Protein AF-A0A8T4ZGH0-F1 (afdb_monomer)

Sequence (63 aa):
MGGIIEGRVLEVFEAIRGRRSVRSFLDRDVSQSQLERIIECGILAPSAGNIQPWEFIIIRSPE

Radius of gyration: 15.13 Å; Cα contacts (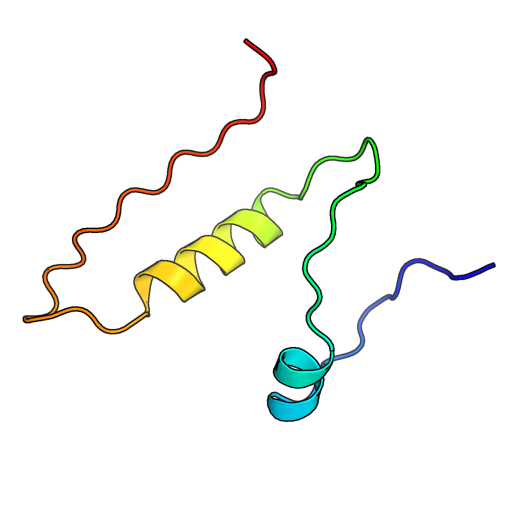8 Å, |Δi|>4): 8; chains: 1; bounding box: 40×30×31 Å

Structure (mmCIF, N/CA/C/O backbone):
data_AF-A0A8T4ZGH0-F1
#
_entry.id   AF-A0A8T4ZGH0-F1
#
loop_
_atom_site.group_PDB
_atom_site.id
_atom_site.type_symbol
_atom_site.label_atom_id
_atom_site.label_alt_id
_atom_site.label_comp_id
_atom_site.label_asym_id
_atom_site.label_entity_id
_atom_site.label_seq_id
_atom_site.pdbx_PDB_ins_code
_atom_site.Cartn_x
_atom_site.Cartn_y
_atom_site.Cartn_z
_atom_site.occupancy
_atom_site.B_iso_or_equiv
_atom_site.auth_seq_id
_atom_site.auth_comp_id
_atom_site.auth_asym_id
_atom_site.auth_atom_id
_atom_site.pdbx_PDB_model_num
ATOM 1 N N . MET A 1 1 ? -25.346 -10.614 6.663 1.00 36.00 1 MET A N 1
ATOM 2 C CA . MET A 1 1 ? -24.797 -11.959 6.400 1.00 36.00 1 MET A CA 1
ATOM 3 C C . MET A 1 1 ? -23.865 -11.837 5.202 1.00 36.00 1 MET A C 1
ATOM 5 O O . MET A 1 1 ? -24.324 -11.752 4.076 1.00 36.00 1 MET A O 1
ATOM 9 N N . GLY A 1 2 ? -22.579 -11.649 5.462 1.00 33.84 2 GLY A N 1
ATOM 10 C CA . GLY A 1 2 ? -21.564 -11.347 4.454 1.00 33.84 2 GLY A CA 1
ATOM 11 C C . GLY A 1 2 ? -20.233 -11.446 5.166 1.00 33.84 2 GLY A C 1
ATOM 12 O O . GLY A 1 2 ? -19.733 -10.453 5.684 1.00 33.84 2 GLY A O 1
ATOM 13 N N . GLY A 1 3 ? -19.819 -12.695 5.370 1.00 34.66 3 GLY A N 1
ATOM 14 C CA . GLY A 1 3 ? -18.678 -13.054 6.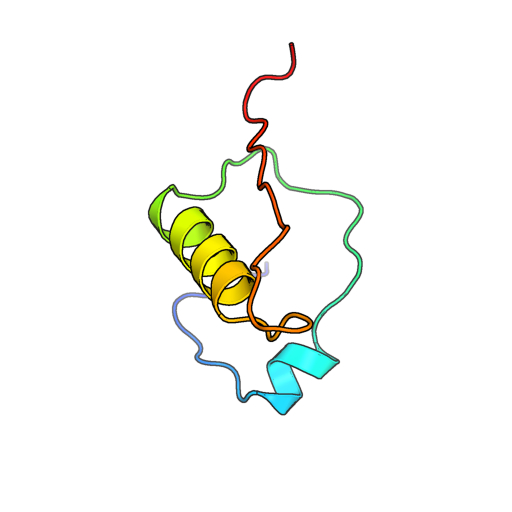186 1.00 34.66 3 GLY A CA 1
ATOM 15 C C . GLY A 1 3 ? -17.398 -12.409 5.682 1.00 34.66 3 GLY A C 1
ATOM 16 O O . GLY A 1 3 ? -17.229 -12.121 4.498 1.00 34.66 3 GLY A O 1
ATOM 17 N N . ILE A 1 4 ? -16.514 -12.199 6.646 1.00 41.84 4 ILE A N 1
ATOM 18 C CA . ILE A 1 4 ? -15.085 -11.981 6.481 1.00 41.84 4 ILE A CA 1
ATOM 19 C C . ILE A 1 4 ? -14.605 -12.945 5.390 1.00 41.84 4 ILE A C 1
ATOM 21 O O . ILE A 1 4 ? -14.723 -14.158 5.551 1.00 41.84 4 ILE A O 1
ATOM 25 N N . ILE A 1 5 ? -14.148 -12.417 4.256 1.00 51.06 5 ILE A N 1
ATOM 26 C CA . ILE A 1 5 ? -13.629 -13.256 3.177 1.00 51.06 5 ILE A CA 1
ATOM 27 C C . ILE A 1 5 ? -12.240 -13.720 3.602 1.00 51.06 5 ILE A C 1
ATOM 29 O O . ILE A 1 5 ? -11.249 -13.006 3.451 1.00 51.06 5 ILE A O 1
ATOM 33 N N . GLU A 1 6 ? -12.187 -14.916 4.173 1.00 52.41 6 GLU A N 1
ATOM 34 C CA . GLU A 1 6 ? -10.990 -15.741 4.151 1.00 52.41 6 GLU A CA 1
ATOM 35 C C . GLU A 1 6 ? -10.552 -15.949 2.692 1.00 52.41 6 GLU A C 1
ATOM 37 O O . GLU A 1 6 ? -11.299 -16.453 1.854 1.00 52.41 6 GLU A O 1
ATOM 42 N N . GLY A 1 7 ? -9.320 -15.538 2.394 1.00 60.53 7 GLY A N 1
ATOM 43 C CA . GLY A 1 7 ? -8.422 -16.300 1.528 1.00 60.53 7 GLY A CA 1
ATOM 44 C C . GLY A 1 7 ? -8.755 -16.467 0.043 1.00 60.53 7 GLY A C 1
ATOM 45 O O . GLY A 1 7 ? -8.203 -17.379 -0.565 1.00 60.53 7 GLY A O 1
ATOM 46 N N . ARG A 1 8 ? -9.584 -15.628 -0.592 1.00 72.06 8 ARG A N 1
ATOM 47 C CA . ARG A 1 8 ? -9.685 -15.649 -2.064 1.00 72.06 8 ARG A CA 1
ATOM 48 C C . ARG A 1 8 ? -8.587 -14.792 -2.695 1.00 72.06 8 ARG A C 1
ATOM 50 O O . ARG A 1 8 ? -8.589 -13.572 -2.545 1.00 72.06 8 ARG A O 1
ATOM 57 N N . VAL A 1 9 ? -7.689 -15.422 -3.452 1.00 75.38 9 VAL A N 1
ATOM 58 C CA . VAL A 1 9 ? -6.806 -14.710 -4.388 1.00 75.38 9 VAL A CA 1
ATOM 59 C C . VAL A 1 9 ? -7.670 -14.164 -5.526 1.00 75.38 9 VAL A C 1
ATOM 61 O O . VAL A 1 9 ? -8.418 -14.912 -6.155 1.00 75.38 9 VAL A O 1
ATOM 64 N N . LEU A 1 10 ? -7.611 -12.850 -5.745 1.00 86.88 10 LEU A N 1
ATOM 65 C CA . LEU A 1 10 ? -8.270 -12.197 -6.873 1.00 86.88 10 LEU A CA 1
ATOM 66 C C . LEU A 1 10 ? -7.307 -12.135 -8.054 1.00 86.88 10 LEU A C 1
ATOM 68 O O . LEU A 1 10 ? -6.141 -11.777 -7.887 1.00 86.88 10 LEU A O 1
ATOM 72 N N . GLU A 1 11 ? -7.824 -12.397 -9.249 1.00 94.81 11 GLU A N 1
ATOM 73 C CA . GLU A 1 11 ? -7.098 -12.107 -10.482 1.00 94.81 11 GLU A CA 1
ATOM 74 C C . GLU A 1 11 ? -6.889 -10.595 -10.629 1.00 94.81 11 GLU A C 1
ATOM 76 O O . GLU A 1 11 ? -7.741 -9.793 -10.232 1.00 94.81 11 GLU A O 1
ATOM 81 N N . VAL A 1 12 ? -5.779 -10.184 -11.249 1.00 94.25 12 VAL A N 1
ATOM 82 C CA . VAL A 1 12 ? -5.374 -8.766 -11.342 1.00 94.25 12 VAL A CA 1
ATOM 83 C C . VAL A 1 12 ? -6.502 -7.883 -11.887 1.00 94.25 12 VAL A C 1
ATOM 85 O O . VAL A 1 12 ? -6.843 -6.853 -11.303 1.00 94.25 12 VAL A O 1
ATOM 88 N N . PHE A 1 13 ? -7.144 -8.304 -12.978 1.00 96.56 13 PHE A N 1
ATOM 89 C CA . PHE A 1 13 ? -8.238 -7.540 -13.578 1.00 96.56 13 PHE A CA 1
ATOM 90 C C . PHE A 1 13 ? -9.503 -7.503 -12.711 1.00 96.56 13 PHE A C 1
ATOM 92 O O . PHE A 1 13 ? -10.253 -6.528 -12.777 1.00 96.56 13 PHE A O 1
ATOM 99 N N . GLU A 1 14 ? -9.760 -8.535 -11.906 1.00 95.19 14 GLU A N 1
ATOM 100 C CA . GLU A 1 1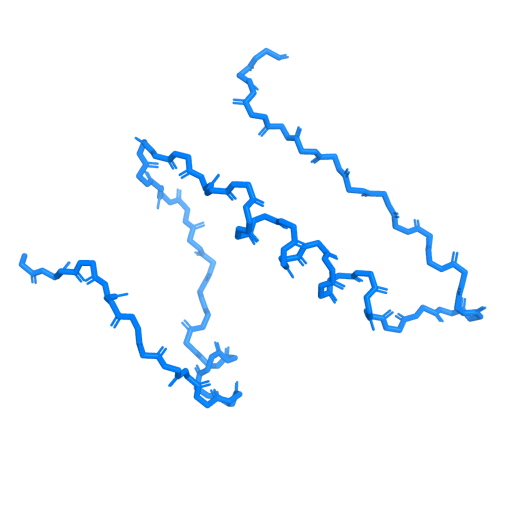4 ? -10.878 -8.551 -10.959 1.00 95.19 14 GLU A CA 1
ATOM 101 C C . GLU A 1 14 ? -10.618 -7.573 -9.812 1.00 95.19 14 GLU A C 1
ATOM 103 O O . GLU A 1 14 ? -11.482 -6.752 -9.507 1.00 95.19 14 GLU A O 1
ATOM 108 N N . ALA A 1 15 ? -9.407 -7.582 -9.248 1.00 93.31 15 ALA A N 1
ATOM 109 C CA . ALA A 1 15 ? -9.004 -6.655 -8.194 1.00 93.31 15 ALA A CA 1
ATOM 110 C C . ALA A 1 15 ? -9.117 -5.188 -8.649 1.00 93.31 15 ALA A C 1
ATOM 112 O O . ALA A 1 15 ? -9.719 -4.363 -7.955 1.00 93.31 15 ALA A O 1
ATOM 113 N N . ILE A 1 16 ? -8.620 -4.869 -9.852 1.00 95.25 16 ILE A N 1
ATOM 114 C CA . ILE A 1 16 ? -8.693 -3.514 -10.422 1.00 95.25 16 ILE A CA 1
ATOM 115 C C . ILE A 1 16 ? -10.151 -3.085 -10.632 1.00 95.25 16 ILE A C 1
ATOM 117 O O . ILE A 1 16 ? -10.541 -1.991 -10.218 1.00 95.25 16 ILE A O 1
ATOM 121 N N . ARG A 1 17 ? -10.984 -3.941 -11.246 1.00 96.06 17 ARG A N 1
ATOM 122 C CA . ARG A 1 17 ? -12.397 -3.619 -11.517 1.00 96.06 17 ARG A CA 1
ATOM 123 C C . ARG A 1 17 ? -13.257 -3.588 -10.262 1.00 96.06 17 ARG A C 1
ATOM 125 O O . ARG A 1 17 ? -14.251 -2.864 -10.249 1.00 96.06 17 ARG A O 1
ATOM 132 N N . GLY A 1 18 ? -12.925 -4.372 -9.241 1.00 95.31 18 GLY A N 1
ATOM 133 C CA . GLY A 1 18 ? -13.672 -4.471 -7.989 1.00 95.31 18 GLY A CA 1
ATOM 134 C C . GLY A 1 18 ? -13.418 -3.307 -7.032 1.00 95.31 18 GLY A C 1
ATOM 135 O O . GLY A 1 18 ? -14.295 -2.975 -6.236 1.00 95.31 18 GLY A O 1
ATOM 136 N N . ARG A 1 19 ? -12.264 -2.634 -7.131 1.00 95.12 19 ARG A N 1
ATOM 137 C CA . ARG A 1 19 ? -11.910 -1.511 -6.252 1.00 95.12 19 ARG A CA 1
ATOM 138 C C . ARG A 1 19 ? -12.945 -0.381 -6.336 1.00 95.12 19 ARG A C 1
ATOM 140 O O . ARG A 1 19 ? -13.338 0.070 -7.4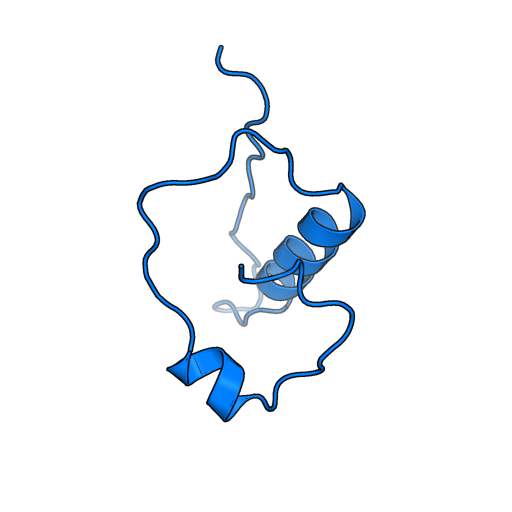15 1.00 95.12 19 ARG A O 1
ATOM 147 N N . ARG A 1 20 ? -13.375 0.119 -5.179 1.00 96.75 20 ARG A N 1
ATOM 148 C CA . ARG A 1 20 ? -14.280 1.271 -5.039 1.00 96.75 20 ARG A CA 1
ATOM 149 C C . ARG A 1 20 ? -13.666 2.308 -4.108 1.00 96.75 20 ARG A C 1
ATOM 151 O O . ARG A 1 20 ? -12.796 1.994 -3.303 1.00 96.75 20 ARG A O 1
ATOM 158 N N . SER A 1 21 ? -14.116 3.553 -4.234 1.00 97.50 21 SER A N 1
ATOM 159 C CA . SER A 1 21 ? -13.802 4.598 -3.258 1.00 97.50 21 SER A CA 1
ATOM 160 C C . SER A 1 21 ? -14.791 4.479 -2.100 1.00 97.50 21 SER A C 1
ATOM 162 O O . SER A 1 21 ? -15.944 4.894 -2.221 1.00 97.50 21 SER A O 1
ATOM 164 N N . VAL A 1 22 ? -14.351 3.839 -1.018 1.00 96.31 22 VAL A N 1
ATOM 165 C CA . VAL A 1 22 ? -15.138 3.599 0.200 1.00 96.31 22 VAL A CA 1
ATOM 166 C C . VAL A 1 22 ? -15.068 4.840 1.098 1.00 96.31 22 VAL A C 1
ATOM 168 O O . VAL A 1 22 ? -14.015 5.461 1.195 1.00 96.31 22 VAL A O 1
ATOM 171 N N . ARG A 1 23 ? -16.195 5.237 1.707 1.00 97.31 23 ARG A N 1
ATOM 172 C CA . ARG A 1 23 ? -16.315 6.455 2.544 1.00 97.31 23 ARG A CA 1
ATOM 173 C C . ARG A 1 23 ? -16.868 6.199 3.952 1.00 97.31 23 ARG A C 1
ATOM 175 O O . ARG A 1 23 ? -17.105 7.138 4.696 1.00 97.31 23 ARG A O 1
ATOM 182 N N . SER A 1 24 ? -17.101 4.938 4.299 1.00 97.12 24 SER A N 1
ATOM 183 C CA . SER A 1 24 ? -17.509 4.498 5.631 1.00 97.12 24 SER A CA 1
ATOM 184 C C . SER A 1 24 ? -16.770 3.198 5.915 1.00 97.12 24 SER A C 1
ATOM 186 O O . SER A 1 24 ? -16.770 2.296 5.074 1.00 97.12 24 SER A O 1
ATOM 188 N N . PHE A 1 25 ? -16.088 3.145 7.054 1.00 94.19 25 PHE A N 1
ATOM 189 C CA . PHE A 1 25 ? -15.205 2.051 7.437 1.00 94.19 25 PHE A CA 1
ATOM 190 C C . PHE A 1 25 ? -15.663 1.460 8.766 1.00 94.19 25 PHE A C 1
ATOM 192 O O . PHE A 1 25 ? -16.396 2.094 9.524 1.00 94.19 25 PHE A O 1
ATOM 199 N N . LEU A 1 26 ? -15.244 0.225 9.022 1.00 95.44 26 LEU A N 1
ATOM 200 C CA . LEU A 1 26 ? -15.430 -0.393 10.328 1.00 95.44 26 LEU A CA 1
ATOM 201 C C . LEU A 1 26 ? -14.475 0.253 11.332 1.00 95.44 26 LEU A C 1
ATOM 203 O O . LEU A 1 26 ? -13.367 0.634 10.961 1.00 95.44 26 LEU A O 1
ATOM 207 N N . ASP A 1 27 ? -14.885 0.293 12.597 1.00 93.62 27 ASP A N 1
ATOM 208 C CA . ASP A 1 27 ? -14.025 0.665 13.722 1.00 93.62 27 ASP A CA 1
ATOM 209 C C . ASP A 1 27 ? -13.067 -0.493 14.054 1.00 93.62 27 ASP A C 1
ATOM 211 O O . ASP A 1 27 ? -13.232 -1.244 15.016 1.00 93.62 27 ASP A O 1
ATOM 215 N N . ARG A 1 28 ? -12.150 -0.762 13.122 1.00 92.00 28 ARG A N 1
ATOM 216 C CA . ARG A 1 28 ? -11.164 -1.836 13.197 1.00 92.00 28 ARG A CA 1
ATOM 217 C C . ARG A 1 28 ? -9.888 -1.406 12.495 1.00 92.00 28 ARG A C 1
ATOM 219 O O . ARG A 1 28 ? -9.913 -1.054 11.317 1.00 92.00 28 ARG A O 1
ATOM 226 N N . ASP A 1 29 ? -8.777 -1.599 13.188 1.00 91.50 29 ASP A N 1
ATOM 227 C CA . ASP A 1 29 ? -7.452 -1.387 12.627 1.00 91.50 29 ASP A CA 1
ATOM 228 C C . ASP A 1 29 ? -7.064 -2.405 11.549 1.00 91.50 29 ASP A C 1
ATOM 230 O O . ASP A 1 29 ? -7.399 -3.593 11.593 1.00 91.50 29 ASP A O 1
ATOM 234 N N . VAL A 1 30 ? -6.264 -1.926 10.597 1.00 93.38 30 VAL A N 1
ATOM 235 C CA . VAL A 1 30 ? -5.540 -2.761 9.634 1.00 93.38 30 VAL A CA 1
ATOM 236 C C . VAL A 1 30 ? -4.298 -3.340 10.314 1.00 93.38 30 VAL A C 1
ATOM 238 O O . VAL A 1 30 ? -3.566 -2.613 11.002 1.00 93.38 30 VAL A O 1
ATOM 241 N N . SER A 1 31 ? -4.038 -4.639 10.108 1.00 94.69 31 SER A N 1
ATOM 242 C CA . SER A 1 31 ? -2.868 -5.291 10.702 1.00 94.69 31 SER A CA 1
ATOM 243 C C . SER A 1 31 ? -1.569 -4.672 10.184 1.00 94.69 31 SER A C 1
ATOM 245 O O . SER A 1 31 ? -1.499 -4.154 9.067 1.00 94.69 31 SER A O 1
ATOM 247 N N . GLN A 1 32 ? -0.508 -4.758 10.984 1.00 94.62 32 GLN A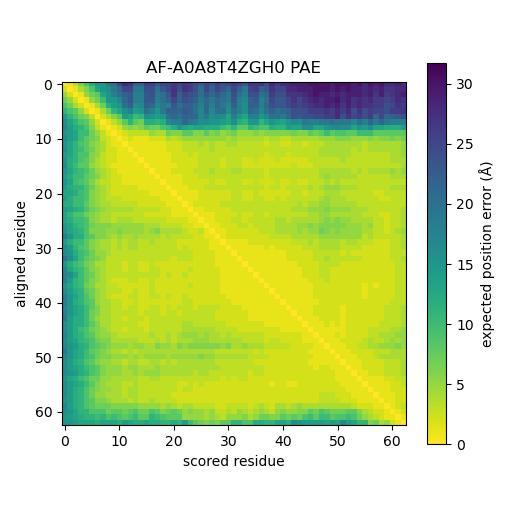 N 1
ATOM 248 C CA . GLN A 1 32 ? 0.800 -4.237 10.593 1.00 94.62 32 GLN A CA 1
ATOM 249 C C . GLN A 1 32 ? 1.321 -4.890 9.299 1.00 94.62 32 GLN A C 1
ATOM 251 O O . GLN A 1 32 ? 1.737 -4.190 8.383 1.00 94.62 32 GLN A O 1
ATOM 256 N N . SER A 1 33 ? 1.182 -6.212 9.168 1.00 95.75 33 SER A N 1
ATOM 257 C CA . SER A 1 33 ? 1.605 -6.954 7.972 1.00 95.75 33 SER A CA 1
ATOM 258 C C . SER A 1 33 ? 0.834 -6.572 6.704 1.00 95.75 33 SER A C 1
ATOM 260 O O . SER A 1 33 ? 1.395 -6.542 5.610 1.00 95.75 33 SER A O 1
ATOM 262 N N . GLN A 1 34 ? -0.462 -6.270 6.826 1.00 94.81 34 GLN A N 1
ATOM 263 C CA . GLN A 1 34 ? -1.262 -5.781 5.704 1.00 94.81 34 GLN A CA 1
ATOM 264 C C . GLN A 1 34 ? -0.795 -4.393 5.266 1.00 94.81 34 GLN A C 1
ATOM 266 O O . GLN A 1 34 ? -0.696 -4.132 4.069 1.00 94.81 34 GLN A O 1
ATOM 271 N N . LEU A 1 35 ? -0.492 -3.521 6.229 1.00 95.31 35 LEU A N 1
ATOM 272 C CA . LEU A 1 35 ? -0.015 -2.172 5.961 1.00 95.31 35 LEU A CA 1
ATOM 273 C C . LEU A 1 35 ? 1.352 -2.176 5.266 1.00 95.31 35 LEU A C 1
ATOM 275 O O . LEU A 1 35 ? 1.512 -1.516 4.243 1.00 95.31 35 LEU A O 1
ATOM 279 N N . GLU A 1 36 ? 2.305 -2.956 5.776 1.00 96.31 36 GLU A N 1
ATOM 280 C CA . GLU A 1 36 ? 3.642 -3.112 5.186 1.00 96.31 36 GLU A CA 1
ATOM 281 C C . GLU A 1 36 ? 3.561 -3.572 3.734 1.00 96.31 36 GLU A C 1
ATOM 283 O O . GLU A 1 36 ? 4.165 -2.957 2.858 1.00 96.31 36 GLU A O 1
ATOM 288 N N . ARG A 1 37 ? 2.724 -4.576 3.454 1.00 96.00 37 ARG A N 1
ATOM 289 C CA . ARG A 1 37 ? 2.506 -5.072 2.092 1.00 96.00 37 ARG A CA 1
ATOM 290 C C . ARG A 1 37 ? 1.944 -4.001 1.152 1.00 96.00 37 ARG A C 1
ATOM 292 O O . ARG A 1 37 ? 2.291 -3.969 -0.024 1.00 96.00 37 ARG A O 1
ATOM 299 N N . ILE A 1 38 ? 1.055 -3.134 1.638 1.00 95.94 38 ILE A N 1
ATOM 300 C CA . ILE A 1 38 ? 0.499 -2.034 0.833 1.00 95.94 38 ILE A CA 1
ATOM 301 C C . ILE A 1 38 ? 1.578 -0.989 0.534 1.00 95.94 38 ILE A C 1
ATOM 303 O O . ILE A 1 38 ? 1.674 -0.520 -0.600 1.00 95.94 38 ILE A O 1
ATOM 307 N N . ILE A 1 39 ? 2.393 -0.643 1.531 1.00 97.00 39 ILE A N 1
ATOM 308 C CA . ILE A 1 39 ? 3.480 0.329 1.379 1.00 97.00 39 ILE A CA 1
ATOM 309 C C . ILE A 1 39 ? 4.551 -0.208 0.429 1.00 97.00 39 ILE A C 1
ATOM 311 O O . ILE A 1 39 ? 4.978 0.515 -0.466 1.00 97.00 39 ILE A O 1
ATOM 315 N N . GLU A 1 40 ? 4.928 -1.480 0.553 1.00 97.19 40 GLU A N 1
ATOM 316 C CA . GLU A 1 40 ? 5.870 -2.145 -0.351 1.00 97.19 40 GLU A CA 1
ATOM 317 C C . GLU A 1 40 ? 5.408 -2.054 -1.813 1.00 97.19 40 GLU A C 1
ATOM 319 O O . GLU A 1 40 ? 6.181 -1.657 -2.684 1.00 97.19 40 GLU A O 1
ATOM 324 N N . CYS A 1 41 ? 4.123 -2.307 -2.089 1.00 96.06 41 CYS A N 1
ATOM 325 C CA . CYS A 1 41 ? 3.552 -2.102 -3.424 1.00 96.06 41 CYS A CA 1
ATOM 326 C C . CYS A 1 41 ? 3.690 -0.650 -3.917 1.00 96.06 41 CYS A C 1
ATOM 328 O O . CYS A 1 41 ? 3.905 -0.430 -5.107 1.00 96.06 41 CYS A O 1
ATOM 330 N N . GLY A 1 42 ? 3.551 0.335 -3.024 1.00 96.06 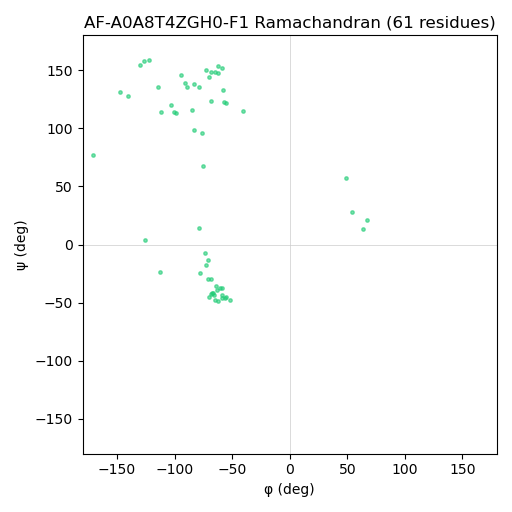42 GLY A N 1
ATOM 331 C CA . GLY A 1 42 ? 3.756 1.751 -3.337 1.00 96.06 42 GLY A CA 1
ATOM 332 C C . GLY A 1 42 ? 5.215 2.081 -3.655 1.00 96.06 42 GLY A C 1
ATOM 333 O O . GLY A 1 42 ? 5.476 2.791 -4.620 1.00 96.06 42 GLY A O 1
ATOM 334 N N . ILE A 1 43 ? 6.160 1.518 -2.897 1.00 96.50 43 ILE A N 1
ATOM 335 C CA . ILE A 1 43 ? 7.607 1.677 -3.118 1.00 96.50 43 ILE A CA 1
ATOM 336 C C . ILE A 1 43 ? 8.030 1.087 -4.468 1.00 96.50 43 ILE A C 1
ATOM 338 O O . ILE A 1 43 ? 8.849 1.676 -5.168 1.00 96.50 43 ILE A O 1
ATOM 342 N N . LEU A 1 44 ? 7.456 -0.056 -4.850 1.00 96.75 44 LEU A N 1
ATOM 343 C CA . LEU A 1 44 ? 7.734 -0.729 -6.123 1.00 96.75 44 LEU A CA 1
ATOM 344 C C . LEU A 1 44 ? 7.117 -0.027 -7.342 1.00 96.75 44 LEU A C 1
ATOM 346 O O . LEU A 1 44 ? 7.381 -0.430 -8.479 1.00 96.75 44 LEU A O 1
ATOM 350 N N . ALA A 1 45 ? 6.290 1.002 -7.143 1.00 97.25 45 ALA A N 1
ATOM 351 C CA . ALA A 1 45 ? 5.792 1.799 -8.250 1.00 97.25 45 ALA A CA 1
ATOM 352 C C . ALA A 1 45 ? 6.966 2.489 -8.980 1.00 97.25 45 ALA A C 1
ATOM 354 O O . ALA A 1 45 ? 7.968 2.850 -8.364 1.00 97.25 45 ALA A O 1
ATOM 355 N N . PRO A 1 46 ? 6.882 2.701 -10.303 1.00 97.50 46 PRO A N 1
ATOM 356 C CA . PRO A 1 46 ? 7.920 3.426 -11.025 1.00 97.50 46 PRO A CA 1
ATOM 357 C C . PRO A 1 46 ? 7.909 4.919 -10.660 1.00 97.50 46 PRO A C 1
ATOM 359 O O . PRO A 1 46 ? 6.851 5.526 -10.495 1.00 97.50 46 PRO A O 1
ATOM 362 N N . SER A 1 47 ? 9.091 5.536 -10.595 1.00 97.75 47 SER A N 1
ATOM 363 C CA . SER A 1 47 ? 9.263 6.990 -10.452 1.00 97.75 47 SER A CA 1
ATOM 364 C C . SER A 1 47 ? 10.235 7.532 -11.496 1.00 97.75 47 SER A C 1
ATOM 366 O O . SER A 1 47 ? 11.103 6.811 -11.996 1.00 97.75 47 SER A O 1
ATOM 368 N N . ALA A 1 48 ? 10.100 8.816 -11.840 1.00 97.44 48 ALA A N 1
ATOM 369 C CA . ALA A 1 48 ? 11.027 9.485 -12.749 1.00 97.44 48 ALA A CA 1
ATOM 370 C C . ALA A 1 48 ? 12.457 9.391 -12.194 1.00 97.44 48 ALA A C 1
ATOM 372 O O . ALA A 1 48 ? 12.709 9.777 -11.056 1.00 97.44 48 ALA A O 1
ATOM 373 N N . GLY A 1 49 ? 13.379 8.824 -12.976 1.00 97.31 49 GLY A N 1
ATOM 374 C CA . GLY A 1 49 ? 14.761 8.596 -12.537 1.00 97.31 49 GLY A CA 1
ATOM 375 C C . GLY A 1 49 ? 14.915 7.620 -11.362 1.00 97.31 49 GLY A C 1
ATOM 376 O O . GLY A 1 49 ? 15.982 7.585 -10.762 1.00 97.31 49 GLY A O 1
ATOM 377 N N . ASN A 1 50 ? 13.871 6.853 -11.016 1.00 96.50 50 ASN A N 1
ATOM 378 C CA . ASN A 1 50 ? 13.815 5.973 -9.843 1.00 96.50 50 ASN A CA 1
ATOM 379 C C . ASN A 1 50 ? 14.141 6.665 -8.502 1.00 96.50 50 ASN A C 1
ATOM 381 O O . ASN A 1 50 ? 14.642 6.034 -7.570 1.00 96.50 50 ASN A O 1
ATOM 385 N N . ILE A 1 51 ? 13.881 7.971 -8.399 1.00 97.38 51 ILE A N 1
ATOM 386 C CA . ILE A 1 51 ? 14.241 8.755 -7.208 1.00 97.38 51 ILE A CA 1
ATOM 387 C C . ILE A 1 51 ? 13.378 8.423 -5.986 1.00 97.38 51 ILE A C 1
ATOM 389 O O . ILE A 1 51 ? 13.728 8.833 -4.887 1.00 97.38 51 ILE A O 1
ATOM 393 N N . GLN A 1 52 ? 12.263 7.708 -6.182 1.00 97.19 52 GLN A N 1
ATOM 394 C CA . GLN A 1 52 ? 11.354 7.261 -5.122 1.00 97.19 52 GLN A CA 1
ATOM 395 C C . GLN A 1 52 ? 10.970 8.407 -4.167 1.00 97.19 52 GLN A C 1
ATOM 397 O O . GLN A 1 52 ? 11.201 8.313 -2.965 1.00 97.19 52 GLN A O 1
ATOM 402 N N . PRO A 1 53 ? 10.394 9.514 -4.681 1.00 97.00 53 PRO A N 1
ATOM 403 C CA . PRO A 1 53 ? 10.234 10.754 -3.920 1.00 97.00 53 PRO A CA 1
ATOM 404 C C . PRO A 1 53 ? 9.049 10.704 -2.940 1.00 97.00 53 PRO A C 1
ATOM 406 O O . PRO A 1 53 ? 8.551 11.740 -2.510 1.00 97.00 53 PRO A O 1
ATOM 409 N N . TRP A 1 54 ? 8.518 9.513 -2.672 1.00 95.88 54 TRP A N 1
ATOM 410 C CA . TRP A 1 54 ? 7.335 9.301 -1.854 1.00 95.88 54 TRP A CA 1
ATOM 411 C C . TRP A 1 54 ? 7.703 9.136 -0.387 1.00 95.88 54 TRP A C 1
ATOM 413 O O . TRP A 1 54 ? 8.572 8.345 -0.027 1.00 95.88 54 TRP A O 1
ATOM 423 N N . GLU A 1 55 ? 6.938 9.817 0.456 1.00 96.50 55 GLU A N 1
ATOM 424 C CA . GLU A 1 55 ? 6.910 9.604 1.894 1.00 96.5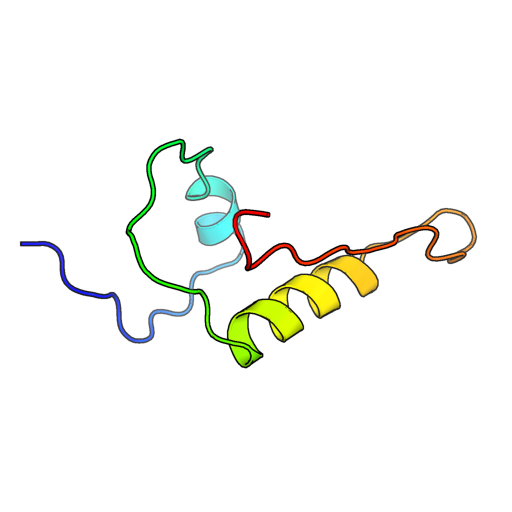0 55 GLU A CA 1
ATOM 425 C C . GLU A 1 55 ? 5.532 9.068 2.282 1.00 96.50 55 GLU A C 1
ATOM 427 O O . GLU A 1 55 ? 4.500 9.561 1.817 1.00 96.50 55 GLU A O 1
ATOM 432 N N . PHE A 1 56 ? 5.511 8.044 3.133 1.00 96.19 56 PHE A N 1
ATOM 433 C CA . PHE A 1 56 ? 4.281 7.446 3.637 1.00 96.19 56 PHE A CA 1
ATOM 434 C C . PHE A 1 56 ? 4.158 7.744 5.130 1.00 96.19 56 PHE A C 1
ATOM 436 O O . PHE A 1 56 ? 4.952 7.259 5.933 1.00 96.19 56 PHE A O 1
ATOM 443 N N . ILE A 1 57 ? 3.146 8.529 5.503 1.00 95.69 57 ILE A N 1
ATOM 444 C CA . ILE A 1 57 ? 2.836 8.855 6.898 1.00 95.69 57 ILE A CA 1
ATOM 445 C C . ILE A 1 57 ? 1.636 8.014 7.325 1.00 95.69 57 ILE A C 1
ATOM 447 O O . ILE A 1 57 ? 0.559 8.100 6.735 1.00 95.69 57 ILE A O 1
ATOM 451 N N . ILE A 1 58 ? 1.828 7.187 8.350 1.00 94.88 58 ILE A N 1
ATOM 452 C CA . ILE A 1 58 ? 0.787 6.313 8.890 1.00 94.88 58 ILE A CA 1
ATOM 453 C C . ILE A 1 58 ? 0.190 6.994 10.120 1.00 94.88 58 ILE A C 1
ATOM 455 O O . ILE A 1 58 ? 0.854 7.113 11.147 1.00 94.88 58 ILE A O 1
ATOM 459 N N . ILE A 1 59 ? -1.074 7.399 10.023 1.00 93.94 59 ILE A N 1
ATOM 460 C CA . ILE A 1 59 ? -1.828 7.988 11.132 1.00 93.94 59 ILE A CA 1
ATOM 461 C C . ILE A 1 59 ? -2.726 6.899 11.719 1.00 93.94 59 ILE A C 1
ATOM 463 O O . ILE A 1 59 ? -3.614 6.393 11.034 1.00 93.94 59 ILE A O 1
ATOM 467 N N . ARG A 1 60 ? -2.457 6.505 12.967 1.00 91.62 60 ARG A N 1
ATOM 468 C CA . ARG A 1 60 ? -3.276 5.539 13.729 1.00 91.62 60 ARG A CA 1
ATOM 469 C C . ARG A 1 60 ? -3.987 6.176 14.918 1.00 91.62 60 ARG A C 1
ATOM 471 O O . ARG A 1 60 ? -4.995 5.647 15.369 1.00 91.62 60 ARG A O 1
ATOM 478 N N . SER A 1 61 ? -3.459 7.291 15.407 1.00 90.50 61 SER A N 1
ATOM 479 C CA . SER A 1 61 ? -4.058 8.053 16.493 1.00 90.50 61 SER A CA 1
ATOM 480 C C . SER A 1 61 ? -4.931 9.175 15.930 1.00 90.50 61 SER A C 1
ATOM 482 O O . SER A 1 61 ? -4.613 9.706 14.864 1.00 90.50 61 SER A O 1
ATOM 484 N N . PRO A 1 62 ? -6.043 9.510 16.599 1.00 85.56 62 PRO A N 1
ATOM 485 C CA . PRO A 1 62 ? -6.901 10.616 1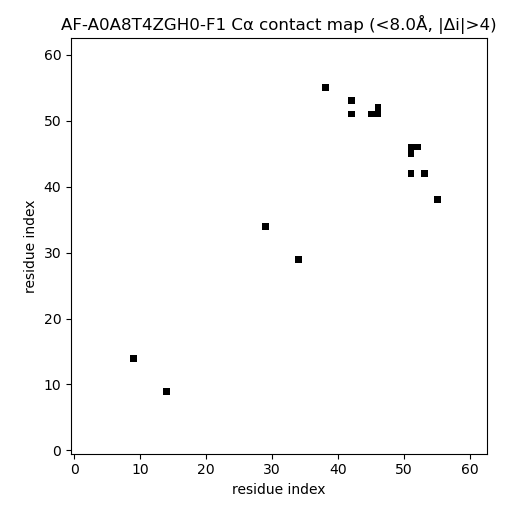6.194 1.00 85.56 62 PRO A CA 1
ATOM 486 C C . PRO A 1 62 ? -6.297 12.003 16.477 1.00 85.56 62 PRO A C 1
ATOM 488 O O . PRO A 1 62 ? -6.777 12.979 15.898 1.00 85.56 62 PRO A O 1
ATOM 491 N N . GLU A 1 63 ? -5.289 12.097 17.350 1.00 87.25 63 GLU A N 1
ATOM 492 C CA . GLU A 1 63 ? -4.504 13.312 17.631 1.00 87.25 63 GLU A CA 1
ATOM 493 C C . GLU A 1 63 ? -3.364 13.538 16.628 1.00 87.25 63 GLU A C 1
ATOM 495 O O . GLU A 1 63 ? -3.147 14.720 16.271 1.00 87.25 63 GLU A O 1
#

Mean predicted aligned error: 6.01 Å

pLDDT: mean 88.76, std 16.65, rang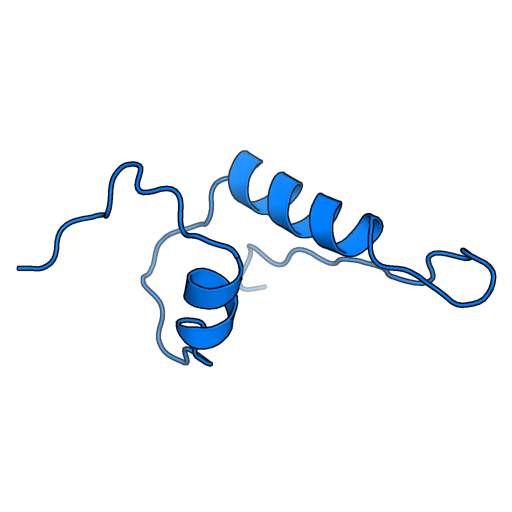e [33.84, 97.75]

Solvent-accessible surface area (backbone atoms only — not comparable to full-atom values): 4642 Å² total; per-residue (Å²): 144,79,73,83,80,76,87,76,84,69,54,71,71,54,50,62,70,66,63,74,93,78,89,81,78,73,101,64,86,80,54,70,71,61,51,50,56,53,50,50,57,59,68,70,47,90,44,83,90,67,65,64,90,76,81,86,85,87,81,87,69,96,124

Secondary structure (DSSP, 8-state):
------SPPPPHHHHHHH--------S-PPPHHHHHHHHHHHHTS--GGG----------S--

Nearest PDB structures (foldseek):
  6gsn-assembly1_e  TM=2.746E-01  e=5.766E+00  Kluyveromyces lactis NRRL Y-1140

Foldseek 3Di:
DDDDDPDDDDDPVRVVVVDDDDDDDDPDDDDPVRVVVVVVVLLPDDDDVSPSPDDDDDDPDPD